Protein AF-A0A5P2HBS1-F1 (afdb_monomer_lite)

Secondary structure (DSSP, 8-state):
--------------PPP----------S----GGGTTT--HHHHHHHH-HHHHHHHHHHHHHHHHHHHTTSS-HHHHHHHHHHHHT--SHHHHHHHHHHHHHHHHHHHHTT-

Organism: NCBI:txid82633

Foldseek 3Di:
DDDDDDDDDP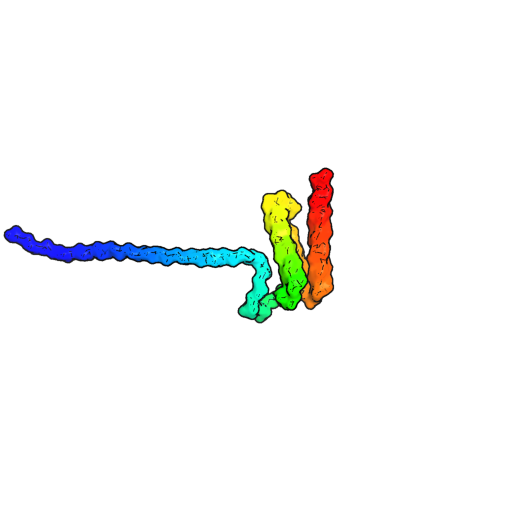PPPDDDPPPPPPPPPDDVADLDPVCCVVDALLSVVCNVDPVSVVLSVVLSVVVVVCVVVVLDDVVVVVVLVVQSSPDNDPVSSVVSSVVSVVVVVVSVVVVD

Radius of gyration: 25.51 Å; chains: 1; bounding box: 77×41×72 Å

Structure (mmCIF, N/CA/C/O backbone):
data_AF-A0A5P2HBS1-F1
#
_entry.id   AF-A0A5P2HBS1-F1
#
loop_
_atom_site.group_PDB
_atom_site.id
_atom_site.type_symbol
_atom_site.label_atom_id
_atom_site.label_alt_id
_atom_site.label_comp_id
_atom_site.label_asym_id
_atom_site.label_entity_id
_atom_site.label_seq_id
_atom_site.pdbx_PDB_ins_code
_atom_site.Cartn_x
_atom_site.Cartn_y
_atom_site.Cartn_z
_atom_site.occupancy
_atom_site.B_iso_or_equiv
_atom_site.auth_seq_id
_atom_site.auth_comp_id
_atom_site.auth_asym_id
_atom_site.auth_atom_id
_atom_site.pdbx_PDB_model_num
ATOM 1 N N . MET A 1 1 ? 50.682 32.718 59.287 1.00 45.16 1 MET A N 1
ATOM 2 C CA . MET A 1 1 ? 51.022 31.368 58.778 1.00 45.16 1 MET A CA 1
ATOM 3 C C . MET A 1 1 ? 49.676 30.671 58.606 1.00 45.16 1 MET A C 1
ATOM 5 O O . MET A 1 1 ? 48.963 30.621 59.589 1.00 45.16 1 MET A O 1
ATOM 9 N N . THR A 1 2 ? 49.137 30.366 57.420 1.00 39.19 2 THR A N 1
ATOM 10 C CA . THR A 1 2 ? 49.675 29.531 56.328 1.00 39.19 2 THR A CA 1
ATOM 11 C C . THR A 1 2 ? 48.826 29.767 55.058 1.00 39.19 2 THR A C 1
ATOM 13 O O . THR A 1 2 ? 47.614 29.929 55.157 1.00 39.19 2 THR A O 1
ATOM 16 N N . ARG A 1 3 ? 49.451 29.813 53.872 1.00 50.62 3 ARG A N 1
ATOM 17 C CA . ARG A 1 3 ? 48.801 29.804 52.541 1.00 50.62 3 ARG A CA 1
ATOM 18 C C . ARG A 1 3 ? 48.625 28.361 52.053 1.00 50.62 3 ARG A C 1
ATOM 20 O O . ARG A 1 3 ? 49.504 27.565 52.352 1.00 50.62 3 ARG A O 1
ATOM 27 N N . CYS A 1 4 ? 47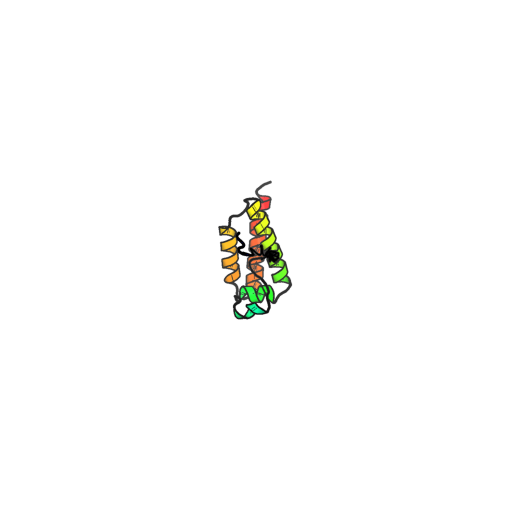.599 28.085 51.242 1.00 46.62 4 CYS A N 1
ATOM 28 C CA . CYS A 1 4 ? 47.510 27.069 50.164 1.00 46.62 4 CYS A CA 1
ATOM 29 C C . CYS A 1 4 ? 46.022 26.899 49.797 1.00 46.62 4 CYS A C 1
ATOM 31 O O . CYS A 1 4 ? 45.182 27.048 50.669 1.00 46.62 4 CYS A O 1
ATOM 33 N N . PHE A 1 5 ? 45.568 26.539 48.603 1.00 45.47 5 PHE A N 1
ATOM 34 C CA . PHE A 1 5 ? 46.066 26.523 47.228 1.00 45.47 5 PHE A CA 1
ATOM 35 C C . PHE A 1 5 ? 44.800 26.244 46.386 1.00 45.47 5 PHE A C 1
ATOM 37 O O . PHE A 1 5 ? 43.848 25.635 46.874 1.00 45.47 5 PHE A O 1
ATOM 44 N N . ALA A 1 6 ? 44.758 26.740 45.157 1.00 46.53 6 ALA A N 1
ATOM 45 C CA . ALA A 1 6 ? 43.609 26.681 44.262 1.00 46.53 6 ALA A CA 1
ATOM 46 C C . ALA A 1 6 ? 43.149 25.251 43.927 1.00 46.53 6 ALA A C 1
ATOM 48 O O . ALA A 1 6 ? 43.998 24.412 43.645 1.00 46.53 6 ALA A O 1
ATOM 49 N N . ILE A 1 7 ? 41.833 25.025 43.801 1.00 56.44 7 ILE A N 1
ATOM 50 C CA . ILE A 1 7 ? 41.283 24.051 42.842 1.00 56.44 7 ILE A CA 1
ATOM 51 C C . ILE A 1 7 ? 40.051 24.668 42.167 1.00 56.44 7 ILE A C 1
ATOM 53 O O . ILE A 1 7 ? 38.965 24.770 42.733 1.00 56.44 7 ILE A O 1
ATOM 57 N N . PHE A 1 8 ? 40.281 25.103 40.931 1.00 49.62 8 PHE A N 1
ATOM 58 C CA . PHE A 1 8 ? 39.291 25.357 39.892 1.00 49.62 8 PHE A CA 1
ATOM 59 C C . PHE A 1 8 ? 38.304 24.182 39.792 1.00 49.62 8 PHE A C 1
ATOM 61 O O . PHE A 1 8 ? 38.711 23.062 39.500 1.00 49.62 8 PHE A O 1
ATOM 68 N N . SER A 1 9 ? 37.006 24.433 39.945 1.00 48.66 9 SER A N 1
ATOM 69 C CA . SER A 1 9 ? 35.972 23.562 39.374 1.00 48.66 9 SER A CA 1
ATOM 70 C C . SER A 1 9 ? 35.179 24.374 38.368 1.00 48.66 9 SER A C 1
ATOM 72 O O . SER A 1 9 ? 34.233 25.089 38.686 1.00 48.66 9 SER A O 1
ATOM 74 N N . PHE A 1 10 ? 35.677 24.305 37.138 1.00 50.03 10 PHE A N 1
ATOM 75 C CA . PHE A 1 10 ? 35.072 24.814 35.920 1.00 50.03 10 PHE A CA 1
ATOM 76 C C . PHE A 1 10 ? 33.742 24.070 35.712 1.00 50.03 10 PHE A C 1
ATOM 78 O O . PHE A 1 10 ? 33.722 22.931 35.249 1.00 50.03 10 PHE A O 1
ATOM 85 N N . PHE A 1 11 ? 32.621 24.675 36.106 1.00 48.56 11 PHE A N 1
ATOM 86 C CA . PHE A 1 11 ? 31.292 24.171 35.757 1.00 48.56 11 PHE A CA 1
ATOM 87 C C . PHE A 1 11 ? 31.050 24.471 34.271 1.00 48.56 11 PHE A C 1
ATOM 89 O O . PHE A 1 11 ? 30.504 25.510 33.901 1.00 48.56 11 PHE A O 1
ATOM 96 N N . SER A 1 12 ? 31.520 23.580 33.398 1.00 55.97 12 SER A N 1
ATOM 97 C CA . SER A 1 12 ? 31.175 23.594 31.977 1.00 55.97 12 SER A CA 1
ATOM 98 C C . SER A 1 12 ? 29.694 23.254 31.819 1.00 55.97 12 SER A C 1
ATOM 100 O O . SER A 1 12 ? 29.300 22.091 31.820 1.00 55.97 12 SER A O 1
ATOM 102 N N . VAL A 1 13 ? 28.866 24.288 31.677 1.00 61.84 13 VAL A N 1
ATOM 103 C CA . VAL A 1 13 ? 27.486 24.169 31.198 1.00 61.84 13 VAL A CA 1
ATOM 104 C C . VAL A 1 13 ? 27.553 23.813 29.712 1.00 61.84 13 VAL A C 1
ATOM 106 O O . VAL A 1 13 ? 27.702 24.683 28.856 1.00 61.84 13 VAL A O 1
ATOM 109 N N . LEU A 1 14 ? 27.512 22.519 29.397 1.00 60.09 14 LEU A N 1
ATOM 110 C CA . LEU A 1 14 ? 27.359 22.052 28.023 1.00 60.09 14 LEU A CA 1
ATOM 111 C C . LEU A 1 14 ? 25.895 22.225 27.611 1.00 60.09 14 LEU A C 1
ATOM 113 O O . LEU A 1 14 ? 25.000 21.547 28.114 1.00 60.09 14 LEU A O 1
ATOM 117 N N . ALA A 1 15 ? 25.672 23.171 26.702 1.00 60.81 15 ALA A N 1
ATOM 118 C CA . ALA A 1 15 ? 24.420 23.362 25.993 1.00 60.81 15 ALA A CA 1
ATOM 119 C C . ALA A 1 15 ? 24.024 22.060 25.279 1.00 60.81 15 ALA A C 1
ATOM 121 O O . ALA A 1 15 ? 24.774 21.552 24.445 1.00 60.81 15 ALA A O 1
ATOM 122 N N . LEU A 1 16 ? 22.847 21.523 25.607 1.00 60.38 16 LEU A N 1
ATOM 123 C CA . LEU A 1 16 ? 22.249 20.427 24.852 1.00 60.38 16 LEU A CA 1
ATOM 124 C C . LEU A 1 16 ? 21.895 20.944 23.449 1.00 60.38 16 LEU A C 1
ATOM 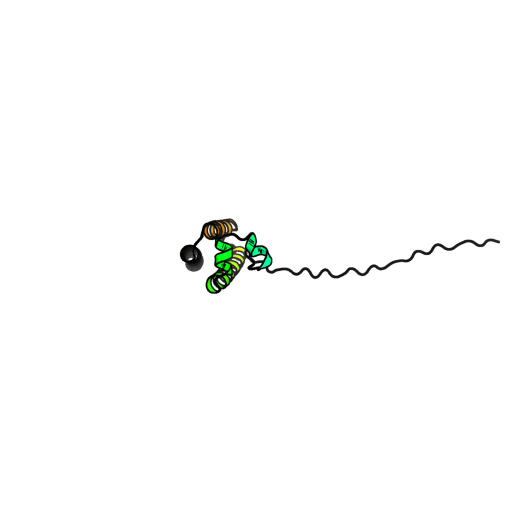126 O O . LEU A 1 16 ? 21.096 21.880 23.346 1.00 60.38 16 LEU A O 1
ATOM 130 N N . PRO A 1 17 ? 22.438 20.368 22.364 1.00 53.75 17 PRO A N 1
ATOM 131 C CA . PRO A 1 17 ? 21.917 20.649 21.043 1.00 53.75 17 PRO A CA 1
ATOM 132 C C . PRO A 1 17 ? 20.524 20.023 20.967 1.00 53.75 17 PRO A C 1
ATOM 134 O O . PRO A 1 17 ? 20.363 18.814 21.145 1.00 53.75 17 PRO A O 1
ATOM 137 N N . SER A 1 18 ? 19.510 20.850 20.726 1.00 60.47 18 SER A N 1
ATOM 138 C CA . SER A 1 18 ? 18.172 20.395 20.365 1.00 60.47 18 SER A CA 1
ATOM 139 C C . SER A 1 18 ? 18.280 19.567 19.086 1.00 60.47 18 SER A C 1
ATOM 141 O O . SER A 1 18 ? 18.305 20.110 17.982 1.00 60.47 18 SER A O 1
ATOM 143 N N . LEU A 1 19 ? 18.384 18.246 19.232 1.00 59.53 19 LEU A N 1
ATOM 144 C CA . LEU A 1 19 ? 18.179 17.299 18.146 1.00 59.53 19 LEU A CA 1
ATOM 145 C C . LEU A 1 19 ? 16.741 17.496 17.670 1.00 59.53 19 LEU A C 1
ATOM 147 O O . LEU A 1 19 ? 15.792 17.021 18.292 1.00 59.53 19 LEU A O 1
ATOM 151 N N . ALA A 1 20 ? 16.586 18.254 16.586 1.00 58.53 20 ALA A N 1
ATOM 152 C CA . ALA A 1 20 ? 15.355 18.292 15.828 1.00 58.53 20 ALA A CA 1
ATOM 153 C C . ALA A 1 20 ? 15.103 16.864 15.338 1.00 58.53 20 ALA A C 1
ATOM 155 O O . ALA A 1 20 ? 15.712 16.405 14.373 1.00 58.53 20 ALA A O 1
ATOM 156 N N . LEU A 1 21 ? 14.242 16.138 16.052 1.00 52.28 21 LEU A N 1
ATOM 157 C CA . LEU A 1 21 ? 13.686 14.888 15.575 1.00 52.28 21 LEU A CA 1
ATOM 158 C C . LEU A 1 21 ? 12.880 15.267 14.331 1.00 52.28 21 LEU A C 1
ATOM 160 O O . LEU A 1 21 ? 11.750 15.746 14.433 1.00 52.28 21 LEU A O 1
ATOM 164 N N . ALA A 1 22 ? 13.482 15.128 13.151 1.00 52.94 22 ALA A N 1
ATOM 165 C CA . ALA A 1 22 ? 12.736 15.088 11.912 1.00 52.94 22 ALA A CA 1
ATOM 166 C C . ALA A 1 22 ? 11.854 13.844 12.014 1.00 52.94 22 ALA A C 1
ATOM 168 O O . ALA A 1 22 ? 12.252 12.742 11.645 1.00 52.94 22 ALA A O 1
ATOM 169 N N . GLN A 1 23 ? 10.674 14.002 12.613 1.00 47.00 23 GLN A N 1
ATOM 170 C CA . GLN A 1 23 ? 9.618 13.020 12.525 1.00 47.00 23 GLN A CA 1
ATOM 171 C C . GLN A 1 23 ? 9.239 12.996 11.052 1.00 47.00 23 GLN A C 1
ATOM 173 O O . GLN A 1 23 ? 8.401 13.776 10.595 1.00 47.00 23 GLN A O 1
ATOM 178 N N . SER A 1 24 ? 9.903 12.130 10.283 1.00 46.00 24 SER A N 1
ATOM 179 C CA . SER A 1 24 ? 9.346 11.688 9.022 1.00 46.00 24 SER A CA 1
ATOM 180 C C . SER A 1 24 ? 7.953 11.208 9.385 1.00 46.00 24 SER A C 1
ATOM 182 O O . SER A 1 24 ? 7.808 10.269 10.173 1.00 46.00 24 SER A O 1
ATOM 184 N N . GLN A 1 25 ? 6.926 11.882 8.881 1.00 48.44 25 GLN A N 1
ATOM 185 C CA . GLN A 1 25 ? 5.567 11.365 8.909 1.00 48.44 25 GLN A CA 1
ATOM 186 C C . GLN A 1 25 ? 5.557 10.185 7.932 1.00 48.44 25 GLN A C 1
ATOM 188 O O . GLN A 1 25 ? 5.114 10.295 6.792 1.00 48.44 25 GLN A O 1
ATOM 193 N N . GLY A 1 26 ? 6.230 9.112 8.341 1.00 50.28 26 GLY A N 1
ATOM 194 C CA . GLY A 1 26 ? 6.580 7.980 7.517 1.00 50.28 26 GLY A CA 1
ATOM 195 C C . GLY A 1 26 ? 5.324 7.171 7.323 1.00 50.28 26 GLY A C 1
ATOM 196 O O . GLY A 1 26 ? 4.911 6.422 8.206 1.00 50.28 26 GLY A O 1
ATOM 197 N N . ILE A 1 27 ? 4.700 7.343 6.166 1.00 72.94 27 ILE A N 1
ATOM 198 C CA . ILE A 1 27 ? 3.909 6.255 5.612 1.00 72.94 27 ILE A CA 1
ATOM 199 C C . ILE A 1 27 ? 4.872 5.077 5.379 1.00 72.94 27 ILE A C 1
ATOM 201 O O . ILE A 1 27 ? 6.074 5.278 5.211 1.00 72.94 27 ILE A O 1
ATOM 205 N N . ASP A 1 28 ? 4.381 3.845 5.365 1.00 80.12 28 ASP A N 1
ATOM 206 C CA . ASP A 1 28 ? 5.254 2.662 5.291 1.00 80.12 28 ASP A CA 1
ATOM 207 C C . ASP A 1 28 ? 5.989 2.484 3.950 1.00 80.12 28 ASP A C 1
ATOM 209 O O . ASP A 1 28 ? 6.859 1.628 3.859 1.00 80.12 28 ASP A O 1
ATOM 213 N N . ILE A 1 29 ? 5.684 3.301 2.935 1.00 85.81 29 ILE A N 1
ATOM 214 C CA . ILE A 1 29 ? 6.468 3.423 1.698 1.00 85.81 29 ILE A CA 1
ATOM 215 C C . ILE A 1 29 ? 6.969 4.860 1.561 1.00 85.81 29 ILE A C 1
ATOM 217 O O . ILE A 1 29 ? 6.180 5.784 1.373 1.00 85.81 29 ILE A O 1
ATOM 221 N N . THR A 1 30 ? 8.285 5.054 1.582 1.00 85.06 30 THR A N 1
ATOM 222 C CA . THR A 1 30 ? 8.889 6.353 1.269 1.00 85.06 30 THR A CA 1
ATOM 223 C C . THR A 1 30 ? 9.547 6.269 -0.098 1.00 85.06 30 THR A C 1
ATOM 225 O O . THR A 1 30 ? 10.486 5.506 -0.283 1.00 85.06 30 THR A O 1
ATOM 228 N N . CYS A 1 31 ? 9.069 7.072 -1.050 1.00 88.19 31 CYS A N 1
ATOM 229 C CA . CYS A 1 31 ? 9.627 7.149 -2.402 1.00 88.19 31 CYS A CA 1
ATOM 230 C C . CYS A 1 31 ? 10.940 7.945 -2.431 1.00 88.19 31 CYS A C 1
ATOM 232 O O . CYS A 1 31 ? 11.042 8.971 -3.104 1.00 88.19 31 CYS A O 1
ATOM 234 N N . ASP A 1 32 ? 11.922 7.487 -1.654 1.00 87.56 32 ASP A N 1
ATOM 235 C CA . ASP A 1 32 ? 13.267 8.044 -1.605 1.00 87.56 32 ASP A CA 1
ATOM 236 C C . ASP A 1 32 ? 14.089 7.500 -2.789 1.00 87.56 32 ASP A C 1
ATOM 238 O O . ASP A 1 32 ? 14.255 6.282 -2.929 1.00 87.56 32 ASP A O 1
ATOM 242 N N . PRO A 1 33 ? 14.624 8.365 -3.670 1.00 85.06 33 PRO A N 1
ATOM 243 C CA . PRO A 1 33 ? 15.489 7.913 -4.753 1.00 85.06 33 PRO A CA 1
ATOM 244 C C . PRO A 1 33 ? 16.720 7.134 -4.262 1.00 85.06 33 PRO A C 1
ATOM 246 O O . PRO A 1 33 ? 17.198 6.271 -5.000 1.00 85.06 33 PRO A O 1
ATOM 249 N N . ALA A 1 34 ? 17.213 7.384 -3.043 1.00 87.94 34 ALA A N 1
ATOM 250 C CA . ALA A 1 34 ? 18.376 6.698 -2.484 1.00 87.94 34 ALA A CA 1
ATOM 251 C C . ALA A 1 34 ? 18.107 5.219 -2.145 1.00 87.94 34 ALA A C 1
ATOM 253 O O . ALA A 1 34 ? 19.031 4.406 -2.185 1.00 87.94 34 ALA A O 1
ATOM 254 N N . THR A 1 35 ? 16.856 4.839 -1.865 1.00 84.38 35 THR A N 1
ATOM 255 C CA . THR A 1 35 ? 16.478 3.470 -1.463 1.00 84.38 35 THR A CA 1
ATOM 256 C C . THR A 1 35 ? 15.853 2.648 -2.597 1.00 84.38 35 THR A C 1
ATOM 258 O O . THR A 1 35 ? 15.541 1.469 -2.413 1.00 84.38 35 THR A O 1
ATOM 261 N N . ARG A 1 36 ? 15.737 3.204 -3.816 1.00 83.75 36 ARG A N 1
ATOM 262 C CA . ARG A 1 36 ? 15.131 2.518 -4.981 1.00 83.75 36 ARG A CA 1
ATOM 263 C C . ARG A 1 36 ? 15.812 1.181 -5.326 1.00 83.75 36 ARG A C 1
ATOM 265 O O . ARG A 1 36 ? 15.169 0.269 -5.855 1.00 83.75 36 ARG A O 1
ATOM 272 N N . GLY A 1 37 ? 17.103 1.036 -5.016 1.00 84.06 37 GLY A N 1
ATOM 273 C CA . GLY A 1 37 ? 17.857 -0.207 -5.216 1.00 84.06 37 GLY A CA 1
ATOM 274 C C . GLY A 1 37 ? 17.342 -1.380 -4.372 1.00 84.06 37 GLY A C 1
ATOM 275 O O . GLY A 1 37 ? 17.293 -2.503 -4.866 1.00 84.06 37 GLY A O 1
ATOM 276 N N . SER A 1 38 ? 16.875 -1.117 -3.151 1.00 87.00 38 SER A N 1
ATOM 277 C CA . SER A 1 38 ? 16.361 -2.126 -2.210 1.00 87.00 38 SER A CA 1
ATOM 278 C C . SER A 1 38 ? 14.835 -2.257 -2.192 1.00 87.00 38 SER A C 1
ATOM 280 O O . SER A 1 38 ? 14.319 -3.144 -1.521 1.00 87.00 38 SER A O 1
ATOM 282 N N . ALA A 1 39 ? 14.114 -1.395 -2.914 1.00 88.94 39 ALA A N 1
ATOM 283 C CA . ALA A 1 39 ? 12.653 -1.396 -2.958 1.00 88.94 39 ALA A CA 1
ATOM 284 C C . ALA A 1 39 ? 12.071 -2.726 -3.479 1.00 88.94 39 ALA A C 1
ATOM 286 O O . ALA A 1 39 ? 12.698 -3.447 -4.266 1.00 88.94 39 ALA A O 1
ATOM 287 N N . THR A 1 40 ? 10.836 -3.049 -3.096 1.00 92.62 40 THR A N 1
ATOM 288 C CA . THR A 1 40 ? 10.088 -4.159 -3.717 1.00 92.62 40 THR A CA 1
ATOM 289 C C . THR A 1 40 ? 9.615 -3.783 -5.130 1.00 92.62 40 THR A C 1
ATOM 291 O O . THR A 1 40 ? 9.698 -2.625 -5.544 1.00 92.62 40 THR A O 1
ATOM 294 N N . ALA A 1 41 ? 9.133 -4.749 -5.920 1.00 95.19 41 ALA A N 1
ATOM 295 C CA . ALA A 1 41 ? 8.546 -4.446 -7.233 1.00 95.19 41 ALA A CA 1
ATOM 296 C C . ALA A 1 41 ? 7.320 -3.523 -7.100 1.00 95.19 41 ALA A C 1
ATOM 298 O O . ALA A 1 41 ? 7.225 -2.515 -7.799 1.00 95.19 41 ALA A O 1
ATOM 299 N N . ALA A 1 42 ? 6.436 -3.830 -6.148 1.00 96.25 42 ALA A N 1
ATOM 300 C CA . ALA A 1 42 ? 5.271 -3.019 -5.823 1.00 96.25 42 ALA A CA 1
ATOM 301 C C . ALA A 1 42 ? 5.650 -1.598 -5.391 1.00 96.25 42 ALA A C 1
ATOM 303 O O . ALA A 1 42 ? 5.069 -0.634 -5.879 1.00 96.25 42 ALA A O 1
ATOM 304 N N . GLU A 1 43 ? 6.647 -1.454 -4.515 1.00 95.12 43 GLU A N 1
ATOM 305 C CA . GLU A 1 43 ? 7.128 -0.150 -4.056 1.00 95.12 43 GLU A CA 1
ATOM 306 C C . GLU A 1 43 ? 7.665 0.699 -5.211 1.00 95.12 43 GLU A C 1
ATOM 308 O O . GLU A 1 43 ? 7.290 1.865 -5.333 1.00 95.12 43 GLU A O 1
ATOM 313 N N . ARG A 1 44 ? 8.471 0.109 -6.107 1.00 95.19 44 ARG A N 1
ATOM 314 C CA . ARG A 1 44 ? 8.949 0.811 -7.308 1.00 95.19 44 ARG A CA 1
ATOM 315 C C . ARG A 1 44 ? 7.785 1.306 -8.155 1.00 95.19 44 ARG A C 1
ATOM 317 O O . ARG A 1 44 ? 7.729 2.492 -8.444 1.00 95.19 44 ARG A O 1
ATOM 324 N N . LEU A 1 45 ? 6.814 0.446 -8.462 1.00 96.69 45 LEU A N 1
ATOM 325 C CA . LEU A 1 45 ? 5.630 0.839 -9.232 1.00 96.69 45 LEU A CA 1
ATOM 326 C C . LEU A 1 45 ? 4.806 1.929 -8.531 1.00 96.69 45 LEU A C 1
ATOM 328 O O . LEU A 1 45 ? 4.361 2.882 -9.164 1.00 96.69 45 LEU A O 1
ATOM 332 N N . ILE A 1 46 ? 4.620 1.839 -7.215 1.00 95.94 46 ILE A N 1
ATOM 333 C CA . ILE A 1 46 ? 3.913 2.876 -6.456 1.00 95.94 46 ILE A CA 1
ATOM 334 C C . ILE A 1 46 ? 4.649 4.213 -6.565 1.00 95.94 46 ILE A C 1
ATOM 336 O O . ILE A 1 46 ? 4.003 5.245 -6.728 1.00 95.94 46 ILE A O 1
ATOM 340 N N . CYS A 1 47 ? 5.978 4.204 -6.503 1.00 94.81 47 CYS A N 1
ATOM 341 C CA . CYS A 1 47 ? 6.790 5.413 -6.539 1.00 94.81 47 CYS A CA 1
ATOM 342 C C . CYS A 1 47 ? 7.025 5.979 -7.945 1.00 94.81 47 CYS A C 1
ATOM 344 O O . CYS A 1 47 ? 7.134 7.195 -8.095 1.00 94.81 47 CYS A O 1
ATOM 346 N N . ASP A 1 48 ? 7.063 5.130 -8.970 1.00 95.44 48 ASP A N 1
ATOM 347 C CA . ASP A 1 48 ? 7.274 5.524 -10.365 1.00 95.44 48 ASP A CA 1
ATOM 348 C C . ASP A 1 48 ? 6.006 6.145 -10.980 1.00 95.44 48 ASP A C 1
ATOM 350 O O . ASP A 1 48 ? 6.087 6.941 -11.916 1.00 95.44 48 ASP A O 1
ATOM 354 N N . HIS A 1 49 ? 4.825 5.841 -10.425 1.00 95.75 49 HIS A N 1
ATOM 355 C CA . HIS A 1 49 ? 3.538 6.274 -10.964 1.00 95.75 49 HIS A CA 1
ATOM 356 C C . HIS A 1 49 ? 2.807 7.234 -10.018 1.00 95.75 49 HIS A C 1
ATOM 358 O O . HIS A 1 49 ? 2.291 6.847 -8.971 1.00 95.75 49 HIS A O 1
ATOM 364 N N . ALA A 1 50 ? 2.674 8.502 -10.427 1.00 94.19 50 ALA A N 1
ATOM 365 C CA . ALA A 1 50 ? 2.087 9.566 -9.603 1.00 94.19 50 ALA A CA 1
ATOM 366 C C . ALA A 1 50 ? 0.663 9.262 -9.092 1.00 94.19 50 ALA A C 1
ATOM 368 O O . ALA A 1 50 ? 0.300 9.634 -7.976 1.00 94.19 50 ALA A O 1
ATOM 369 N N . LEU A 1 51 ? -0.161 8.581 -9.895 1.00 94.25 51 LEU A N 1
ATOM 370 C CA . LEU A 1 51 ? -1.509 8.193 -9.476 1.00 94.25 51 LEU A CA 1
ATOM 371 C C . LEU A 1 51 ? -1.481 7.132 -8.371 1.00 94.25 51 LEU A C 1
ATOM 373 O O . LEU A 1 51 ? -2.226 7.261 -7.396 1.00 94.25 51 LEU A O 1
ATOM 377 N N . L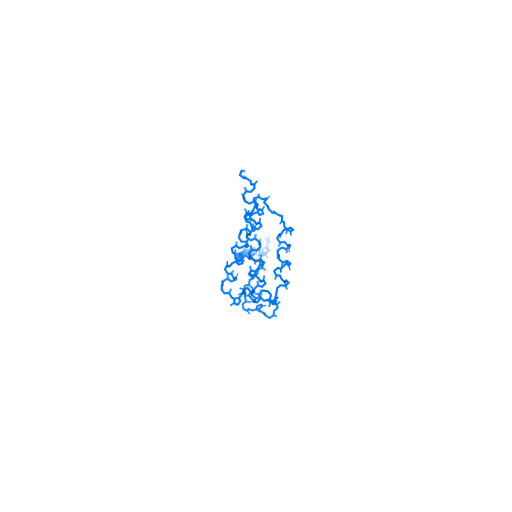EU A 1 52 ? -0.591 6.140 -8.481 1.00 95.00 52 LEU A N 1
ATOM 378 C CA . LEU A 1 52 ? -0.413 5.121 -7.451 1.00 95.00 52 LEU A CA 1
ATOM 379 C C . LEU A 1 52 ? 0.188 5.715 -6.178 1.00 95.00 52 LEU A C 1
ATOM 381 O O . LEU A 1 52 ? -0.345 5.454 -5.104 1.00 95.00 52 LEU A O 1
ATOM 385 N N . SER A 1 53 ? 1.211 6.570 -6.265 1.00 93.94 53 SER A N 1
ATOM 386 C CA . SER A 1 53 ? 1.811 7.200 -5.078 1.00 93.94 53 SER A CA 1
ATOM 387 C C . SER A 1 53 ? 0.793 8.040 -4.300 1.00 93.94 53 SER A C 1
ATOM 389 O O . SER A 1 53 ? 0.661 7.920 -3.078 1.00 93.94 53 SER A O 1
ATOM 391 N N . MET A 1 54 ? -0.005 8.854 -4.996 1.00 93.25 54 MET A N 1
ATOM 392 C CA . MET A 1 54 ? -1.078 9.630 -4.373 1.00 93.25 54 MET A CA 1
ATOM 393 C C . MET A 1 54 ? -2.209 8.746 -3.838 1.00 93.25 54 MET A C 1
ATOM 395 O O . MET A 1 54 ? -2.760 9.035 -2.773 1.00 93.25 54 M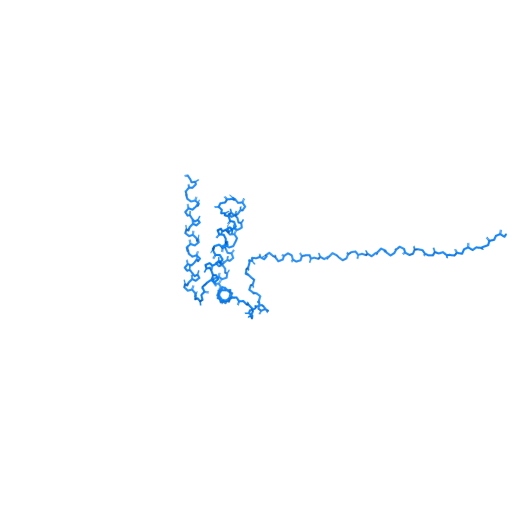ET A O 1
ATOM 399 N N . GLY A 1 55 ? -2.586 7.698 -4.575 1.00 94.56 55 GLY A N 1
ATOM 400 C CA . GLY A 1 55 ? -3.595 6.726 -4.154 1.00 94.56 55 GLY A CA 1
ATOM 401 C C . GLY A 1 55 ? -3.181 6.006 -2.874 1.00 94.56 55 GLY A C 1
ATOM 402 O O . GLY A 1 55 ? -3.952 5.957 -1.915 1.00 94.56 55 GLY A O 1
ATOM 403 N N . TYR A 1 56 ? -1.928 5.561 -2.821 1.00 95.94 56 TYR A N 1
ATOM 404 C CA . TYR A 1 56 ? -1.335 4.894 -1.674 1.00 95.94 56 TYR A CA 1
ATOM 405 C C . TYR A 1 56 ? -1.346 5.779 -0.426 1.00 95.94 56 TYR A C 1
ATOM 407 O O . TYR A 1 56 ? -1.825 5.369 0.630 1.00 95.94 56 TYR A O 1
ATOM 415 N N . ARG A 1 57 ? -0.920 7.042 -0.557 1.00 94.25 57 ARG A N 1
ATOM 416 C CA . ARG A 1 57 ? -0.955 8.020 0.544 1.00 94.25 57 ARG A CA 1
ATOM 417 C C . ARG A 1 57 ? -2.354 8.198 1.133 1.00 94.25 57 ARG A C 1
ATOM 419 O O . ARG A 1 57 ? -2.496 8.306 2.350 1.00 94.25 57 ARG A O 1
ATOM 426 N N . ARG A 1 58 ? -3.390 8.223 0.286 1.00 94.19 58 ARG A N 1
ATOM 427 C CA . ARG A 1 58 ? -4.788 8.306 0.741 1.00 94.19 58 ARG A CA 1
ATOM 428 C C . ARG A 1 58 ? -5.220 7.041 1.470 1.00 94.19 58 ARG A C 1
ATOM 430 O O . ARG A 1 58 ? -5.824 7.154 2.530 1.00 94.19 58 ARG A O 1
ATOM 437 N N . ILE A 1 59 ? -4.887 5.864 0.939 1.00 95.50 59 ILE A N 1
ATOM 438 C CA . ILE A 1 59 ? -5.180 4.580 1.590 1.00 95.50 59 ILE A CA 1
ATOM 439 C C . ILE A 1 59 ? -4.522 4.512 2.969 1.00 95.50 59 ILE A C 1
ATOM 441 O O . ILE A 1 59 ? -5.199 4.183 3.940 1.00 95.50 59 ILE A O 1
ATOM 445 N N . PHE A 1 60 ? -3.249 4.893 3.075 1.00 95.75 60 PHE A N 1
ATOM 446 C CA . PHE A 1 60 ? -2.534 4.907 4.347 1.00 95.75 60 PHE A CA 1
ATOM 447 C C . PHE A 1 60 ? -3.175 5.872 5.353 1.00 95.75 60 PHE A C 1
ATOM 449 O O . PHE A 1 60 ? -3.447 5.495 6.491 1.00 95.75 60 PHE A O 1
ATOM 456 N N . ALA A 1 61 ? -3.483 7.108 4.944 1.00 93.75 61 ALA A N 1
ATOM 457 C CA . ALA A 1 61 ? -4.163 8.070 5.812 1.00 93.75 61 ALA A CA 1
ATOM 458 C C . ALA A 1 61 ? -5.530 7.547 6.296 1.00 93.75 61 ALA A C 1
ATOM 460 O O . ALA A 1 61 ? -5.893 7.712 7.465 1.00 93.75 61 ALA A O 1
ATOM 461 N N . ASP A 1 62 ? -6.264 6.874 5.409 1.00 94.12 62 ASP A N 1
ATOM 462 C CA . ASP A 1 62 ? -7.529 6.221 5.723 1.00 94.12 62 ASP A CA 1
ATOM 463 C C . ASP A 1 62 ? -7.351 5.071 6.722 1.00 94.12 62 ASP A C 1
ATOM 465 O O . ASP A 1 62 ? -8.115 4.999 7.684 1.00 94.12 62 ASP A O 1
ATOM 469 N N . GLN A 1 63 ? -6.338 4.219 6.544 1.00 96.00 63 GLN A N 1
ATOM 470 C CA . GLN A 1 63 ? -5.985 3.148 7.483 1.00 96.00 63 GLN A CA 1
ATOM 471 C C . GLN A 1 63 ? -5.682 3.705 8.871 1.00 96.00 63 GLN A C 1
ATOM 473 O O . GLN A 1 63 ? -6.296 3.280 9.845 1.00 96.00 63 GLN A O 1
ATOM 478 N N . GLN A 1 64 ? -4.818 4.720 8.960 1.00 95.69 64 GLN A N 1
ATOM 479 C CA . GLN A 1 64 ? -4.470 5.350 10.235 1.00 95.69 64 GLN A CA 1
ATOM 480 C C . GLN A 1 64 ? -5.699 5.928 10.944 1.00 95.69 64 GLN A C 1
ATOM 482 O O . GLN A 1 64 ? -5.831 5.822 12.163 1.00 95.69 64 GLN A O 1
ATOM 487 N N . ARG A 1 65 ? -6.628 6.530 10.193 1.00 94.25 65 ARG A N 1
ATOM 488 C CA . ARG A 1 65 ? -7.899 7.002 10.754 1.00 94.25 65 ARG A CA 1
ATOM 489 C C . ARG A 1 65 ? -8.759 5.840 11.254 1.00 94.25 65 ARG A C 1
ATOM 491 O O . ARG A 1 65 ? -9.264 5.907 12.367 1.00 94.25 65 ARG A O 1
ATOM 498 N N . MET A 1 66 ? -8.920 4.788 10.456 1.00 94.31 66 MET A N 1
ATOM 499 C CA . MET A 1 66 ? -9.769 3.644 10.797 1.00 94.31 66 MET A CA 1
ATOM 500 C C . MET A 1 66 ? -9.231 2.831 11.978 1.00 94.31 66 MET A C 1
ATOM 502 O O . MET A 1 66 ? -10.038 2.361 12.773 1.00 94.31 66 MET A O 1
ATOM 506 N N . LEU A 1 67 ? -7.909 2.727 12.139 1.00 95.06 67 LEU A N 1
ATOM 507 C CA . LEU A 1 67 ? -7.278 2.137 13.324 1.00 95.06 67 LEU A CA 1
ATOM 508 C C . LEU A 1 67 ? -7.628 2.928 14.592 1.00 95.06 67 LEU A C 1
ATOM 510 O O . LEU A 1 67 ? -8.086 2.351 15.574 1.00 95.06 67 LEU A O 1
ATOM 514 N N . ARG A 1 68 ? -7.508 4.265 14.558 1.00 95.38 68 ARG A N 1
ATOM 515 C CA . ARG A 1 68 ? -7.901 5.126 15.693 1.00 95.38 68 ARG A CA 1
ATOM 516 C C . ARG A 1 68 ? -9.386 5.017 16.032 1.00 95.38 68 ARG A C 1
ATOM 518 O O . ARG A 1 68 ? -9.760 5.094 17.194 1.00 95.38 68 ARG A O 1
ATOM 525 N N . GLU A 1 69 ? -10.226 4.841 15.018 1.00 94.56 69 GLU A N 1
ATOM 526 C CA . GLU A 1 69 ? -11.670 4.634 15.166 1.00 94.56 69 GLU A CA 1
ATOM 527 C C . GLU A 1 69 ? -12.045 3.172 15.480 1.00 94.56 69 GLU A C 1
ATOM 529 O O . GLU A 1 69 ? -13.238 2.854 15.509 1.00 94.56 69 GLU A O 1
ATOM 534 N N . GLN A 1 70 ? -11.055 2.284 15.660 1.00 94.38 70 GLN A N 1
ATOM 535 C CA . GLN A 1 70 ? -11.226 0.847 15.910 1.00 94.38 70 GLN A CA 1
ATOM 536 C C . GLN A 1 70 ? -12.152 0.165 14.881 1.00 94.38 70 GLN A C 1
ATOM 538 O O . GLN A 1 70 ? -12.949 -0.712 15.203 1.00 94.38 70 GLN A O 1
ATOM 543 N N . LYS A 1 71 ? -12.102 0.615 13.620 1.00 93.62 71 LYS A N 1
ATOM 544 C CA . LYS A 1 71 ? -12.901 0.073 12.503 1.00 93.62 71 LYS A CA 1
ATOM 545 C C . LYS A 1 71 ? -12.215 -1.071 11.769 1.00 93.62 71 LYS A C 1
ATOM 547 O O . LYS A 1 71 ? -12.892 -1.829 11.085 1.00 93.62 71 LYS A O 1
ATOM 552 N N . ILE A 1 72 ? -10.895 -1.120 11.866 1.00 94.69 72 ILE A N 1
ATOM 553 C CA . ILE A 1 72 ? -10.024 -2.160 11.328 1.00 94.69 72 ILE A CA 1
ATOM 554 C C . ILE A 1 72 ? -8.973 -2.471 12.391 1.00 94.69 72 ILE A C 1
ATOM 556 O O . ILE A 1 72 ? -8.770 -1.684 13.320 1.00 94.69 72 ILE A O 1
ATOM 560 N N . THR A 1 73 ? -8.295 -3.590 12.221 1.00 94.56 73 THR A N 1
ATOM 561 C CA . THR A 1 73 ? -7.183 -4.048 13.051 1.00 94.56 73 THR A CA 1
ATOM 562 C C . THR A 1 73 ? -5.849 -3.866 12.325 1.00 94.56 73 THR A C 1
ATOM 564 O O . THR A 1 73 ? -5.807 -3.636 11.112 1.00 94.56 73 THR A O 1
ATOM 567 N N . ASP A 1 74 ? -4.739 -3.987 13.053 1.00 94.94 74 ASP A N 1
ATOM 568 C CA . ASP A 1 74 ? -3.409 -4.037 12.439 1.00 94.94 74 ASP A CA 1
ATOM 569 C C . ASP A 1 74 ? -3.256 -5.236 11.485 1.00 94.94 74 ASP A C 1
ATOM 571 O O . ASP A 1 74 ? -2.580 -5.117 10.460 1.00 94.94 74 ASP A O 1
ATOM 575 N N . ASP A 1 75 ? -3.950 -6.348 11.752 1.00 96.12 75 ASP A N 1
ATOM 576 C CA . ASP A 1 75 ? -3.961 -7.530 10.881 1.00 96.12 75 ASP A CA 1
ATOM 577 C C . ASP A 1 75 ? -4.614 -7.237 9.524 1.00 96.12 75 ASP A C 1
ATOM 579 O O . ASP A 1 75 ? -4.116 -7.687 8.489 1.00 96.12 75 ASP A O 1
ATOM 583 N N . ASP A 1 76 ? -5.667 -6.413 9.488 1.00 95.56 76 ASP A N 1
ATOM 584 C CA . ASP A 1 76 ? -6.289 -5.972 8.232 1.00 95.56 76 ASP A CA 1
ATOM 585 C C . ASP A 1 76 ? -5.306 -5.151 7.381 1.00 95.56 76 ASP A C 1
ATOM 587 O O . ASP A 1 76 ? -5.227 -5.308 6.156 1.00 95.56 76 ASP A O 1
ATOM 591 N N . VAL A 1 77 ? -4.519 -4.285 8.028 1.00 96.06 77 VAL A N 1
ATOM 592 C CA . VAL A 1 77 ? -3.480 -3.484 7.362 1.00 96.06 77 VAL A CA 1
ATOM 593 C C . VAL A 1 77 ? -2.335 -4.375 6.879 1.00 96.06 77 VAL A C 1
ATOM 595 O O . VAL A 1 77 ? -1.857 -4.205 5.754 1.00 96.06 77 VAL A O 1
ATOM 598 N N . ALA A 1 78 ? -1.909 -5.349 7.684 1.00 96.31 78 ALA A N 1
ATOM 599 C CA . ALA A 1 78 ? -0.876 -6.308 7.307 1.00 96.31 78 ALA A CA 1
ATOM 600 C C . ALA A 1 78 ? -1.312 -7.185 6.121 1.00 96.31 78 ALA A C 1
ATOM 602 O O . ALA A 1 78 ? -0.533 -7.392 5.186 1.00 96.31 78 ALA A O 1
ATOM 603 N N . ALA A 1 79 ? -2.568 -7.640 6.103 1.00 96.69 79 ALA A N 1
ATOM 604 C CA . ALA A 1 79 ? -3.136 -8.399 4.995 1.00 96.69 79 ALA A CA 1
ATOM 605 C C . ALA A 1 79 ? -3.150 -7.581 3.694 1.00 96.69 79 ALA A C 1
ATOM 607 O O . ALA A 1 79 ? -2.731 -8.080 2.647 1.00 96.69 79 ALA A O 1
ATOM 608 N N . PHE A 1 80 ? -3.551 -6.307 3.764 1.00 97.12 80 PHE A N 1
ATOM 609 C CA . PHE A 1 80 ? -3.478 -5.391 2.625 1.00 97.12 80 PHE A CA 1
ATOM 610 C C . PHE A 1 80 ? -2.041 -5.211 2.115 1.00 97.12 80 PHE A C 1
ATOM 612 O O . PHE A 1 80 ? -1.797 -5.318 0.912 1.00 97.12 80 PHE A O 1
ATOM 619 N N . ARG A 1 81 ? -1.072 -4.983 3.013 1.00 96.44 81 ARG A N 1
ATOM 620 C CA . ARG A 1 81 ? 0.348 -4.837 2.644 1.00 96.44 81 ARG A CA 1
ATOM 621 C C . ARG A 1 81 ? 0.884 -6.084 1.957 1.00 96.44 81 ARG A C 1
ATOM 623 O O . ARG A 1 81 ? 1.518 -5.975 0.916 1.00 96.44 81 ARG A O 1
ATOM 630 N N . LYS A 1 82 ? 0.553 -7.268 2.476 1.00 96.88 82 LYS A N 1
ATOM 631 C CA . LYS A 1 82 ? 0.933 -8.543 1.860 1.00 96.88 82 LYS A CA 1
ATOM 632 C C . LYS A 1 82 ? 0.387 -8.679 0.435 1.00 96.88 82 LYS A C 1
ATOM 634 O O . LYS A 1 82 ? 1.111 -9.127 -0.447 1.00 96.88 82 LYS A O 1
ATOM 639 N N . GLN A 1 83 ? -0.870 -8.293 0.200 1.00 97.81 83 GLN A N 1
ATOM 640 C CA . GLN A 1 83 ? -1.462 -8.308 -1.143 1.00 97.81 83 GLN A CA 1
ATOM 641 C C . GLN A 1 83 ? -0.779 -7.304 -2.078 1.00 97.81 83 GLN A C 1
ATOM 643 O O . GLN A 1 83 ? -0.447 -7.654 -3.207 1.00 97.81 83 GLN A O 1
ATOM 648 N N . ARG A 1 84 ? -0.525 -6.081 -1.599 1.00 97.50 84 ARG A N 1
ATOM 649 C CA . ARG A 1 84 ? 0.210 -5.046 -2.338 1.00 97.50 84 ARG A CA 1
ATOM 650 C C . ARG A 1 84 ? 1.600 -5.535 -2.740 1.00 97.50 84 ARG A C 1
ATOM 652 O O . ARG A 1 84 ? 1.958 -5.429 -3.905 1.00 97.50 84 ARG A O 1
ATOM 659 N N . ASP A 1 85 ? 2.367 -6.066 -1.794 1.00 96.38 85 ASP A N 1
ATOM 660 C CA . ASP A 1 85 ? 3.767 -6.450 -2.011 1.00 96.38 85 ASP A CA 1
ATOM 661 C C . ASP A 1 85 ? 3.920 -7.673 -2.924 1.00 96.38 85 ASP A C 1
ATOM 663 O O . ASP A 1 85 ? 4.980 -7.867 -3.514 1.00 96.38 85 ASP A O 1
ATOM 667 N N . ALA A 1 86 ? 2.857 -8.465 -3.092 1.00 97.31 86 ALA A N 1
ATOM 668 C CA . ALA A 1 86 ? 2.806 -9.552 -4.065 1.00 97.31 86 ALA A CA 1
ATOM 669 C C . ALA A 1 86 ? 2.621 -9.066 -5.518 1.00 97.31 86 ALA A C 1
ATOM 671 O O . ALA A 1 86 ? 2.840 -9.840 -6.450 1.00 97.31 86 ALA A O 1
ATOM 672 N N . CYS A 1 87 ? 2.216 -7.810 -5.735 1.00 97.69 87 CYS A N 1
ATOM 673 C CA . CYS A 1 87 ? 1.999 -7.274 -7.074 1.00 97.69 87 CYS A CA 1
ATOM 674 C C . CYS A 1 87 ? 3.306 -6.900 -7.785 1.00 97.69 87 CYS A C 1
ATOM 676 O O . CYS A 1 87 ? 4.214 -6.293 -7.217 1.00 97.69 87 CYS A O 1
ATOM 678 N N . THR A 1 88 ? 3.349 -7.188 -9.086 1.00 97.38 88 THR A N 1
ATOM 679 C CA . THR A 1 88 ? 4.461 -6.842 -9.989 1.00 97.38 88 THR A CA 1
ATOM 680 C C . THR A 1 88 ? 4.012 -6.046 -11.217 1.00 97.38 88 THR A C 1
ATOM 682 O O . THR A 1 88 ? 4.831 -5.741 -12.081 1.00 97.38 88 THR A O 1
ATOM 685 N N . THR A 1 89 ? 2.727 -5.687 -11.303 1.00 97.81 89 THR A N 1
ATOM 686 C CA . THR A 1 89 ? 2.136 -4.915 -12.406 1.00 97.81 89 THR A CA 1
ATOM 687 C C . THR A 1 89 ? 1.241 -3.792 -11.880 1.00 97.81 89 THR A C 1
ATOM 689 O O . THR A 1 89 ? 0.750 -3.852 -10.749 1.00 97.81 89 THR A O 1
ATOM 692 N N . LEU A 1 90 ? 1.010 -2.774 -12.716 1.00 97.12 90 LEU A N 1
ATOM 693 C CA . LEU A 1 90 ? 0.102 -1.662 -12.413 1.00 97.12 90 LEU A CA 1
ATOM 694 C C . LEU A 1 90 ? -1.330 -2.135 -12.170 1.00 97.12 90 LEU A C 1
ATOM 696 O O . LEU A 1 90 ? -1.896 -1.824 -11.127 1.00 97.12 90 LEU A O 1
ATOM 700 N N . ASP A 1 91 ? -1.869 -2.957 -13.073 1.00 97.69 91 ASP A N 1
ATOM 701 C CA . ASP A 1 91 ? -3.247 -3.451 -12.977 1.00 97.69 91 ASP A CA 1
ATOM 702 C C . ASP A 1 91 ? -3.490 -4.250 -11.686 1.00 97.69 91 ASP A C 1
ATOM 704 O O . ASP A 1 91 ? -4.559 -4.156 -11.082 1.00 97.69 91 ASP A O 1
ATOM 708 N N . CYS A 1 92 ? -2.486 -5.003 -11.216 1.00 98.44 92 CYS A N 1
ATOM 709 C CA . CYS A 1 92 ? -2.558 -5.701 -9.931 1.00 98.44 92 CYS A CA 1
ATOM 710 C C . CYS A 1 92 ? -2.694 -4.710 -8.769 1.00 98.44 92 CYS A C 1
ATOM 712 O O . CYS A 1 92 ? -3.581 -4.860 -7.927 1.00 98.44 92 CYS A O 1
ATOM 714 N N . LEU A 1 93 ? -1.845 -3.676 -8.735 1.00 98.25 93 LEU A N 1
ATOM 715 C CA . LEU A 1 93 ? -1.872 -2.654 -7.686 1.00 98.25 93 LEU A CA 1
ATOM 716 C C . LEU A 1 93 ? -3.176 -1.855 -7.700 1.00 98.25 93 LEU A C 1
ATOM 718 O O . LEU A 1 93 ? -3.774 -1.650 -6.641 1.00 98.25 93 LEU A O 1
ATOM 722 N N . ASP A 1 94 ? -3.654 -1.464 -8.881 1.00 97.31 94 ASP A N 1
ATOM 723 C CA . ASP A 1 94 ? -4.945 -0.794 -9.037 1.00 97.31 94 ASP A CA 1
ATOM 724 C C . ASP A 1 94 ? -6.097 -1.678 -8.540 1.00 97.31 94 ASP A C 1
ATOM 726 O O . ASP A 1 94 ? -6.986 -1.200 -7.824 1.00 97.31 94 ASP A O 1
ATOM 730 N N . GLY A 1 95 ? -6.051 -2.982 -8.834 1.00 98.06 95 GLY A N 1
ATOM 731 C CA . GLY A 1 95 ? -6.991 -3.975 -8.318 1.00 98.06 95 GLY A CA 1
ATOM 732 C C . GLY A 1 95 ? -6.996 -4.048 -6.789 1.00 98.06 95 GLY A C 1
ATOM 733 O O . GLY A 1 95 ? -8.054 -3.907 -6.170 1.00 98.06 95 GLY A O 1
ATOM 734 N N . VAL A 1 96 ? -5.822 -4.188 -6.165 1.00 98.12 96 VAL A N 1
ATOM 735 C CA . VAL A 1 96 ? -5.672 -4.222 -4.697 1.00 98.12 96 VAL A CA 1
ATOM 736 C C . VAL A 1 96 ? -6.180 -2.923 -4.059 1.00 98.12 96 VAL A C 1
ATOM 738 O O . VAL A 1 96 ? -6.920 -2.951 -3.071 1.00 98.12 96 VAL A O 1
ATOM 741 N N . PHE A 1 97 ? -5.851 -1.765 -4.637 1.00 97.75 97 PHE A N 1
ATOM 742 C CA . PHE A 1 97 ? -6.296 -0.464 -4.130 1.00 97.75 97 PHE A CA 1
ATOM 743 C C . PHE A 1 97 ? -7.812 -0.288 -4.268 1.00 97.75 97 PHE A C 1
ATOM 745 O O . PHE A 1 97 ? -8.462 0.282 -3.386 1.00 97.75 97 PHE A O 1
ATOM 752 N N . SER A 1 98 ? -8.393 -0.765 -5.370 1.00 97.12 98 SER A N 1
ATOM 753 C CA . SER A 1 98 ? -9.839 -0.759 -5.591 1.00 97.12 98 SER A CA 1
ATOM 754 C C . SER A 1 98 ? -10.563 -1.650 -4.582 1.00 97.12 98 SER A C 1
ATOM 756 O O . SER A 1 98 ? -11.486 -1.179 -3.913 1.00 97.12 98 SER A O 1
ATOM 758 N N . ALA A 1 99 ? -10.094 -2.886 -4.398 1.00 96.19 99 ALA A N 1
ATOM 759 C CA . ALA A 1 99 ? -10.664 -3.840 -3.451 1.00 96.19 99 ALA A CA 1
ATOM 760 C C . ALA A 1 99 ? -10.656 -3.292 -2.016 1.00 96.19 99 ALA A C 1
ATOM 762 O O . ALA A 1 99 ? -11.678 -3.328 -1.330 1.00 96.19 99 ALA A O 1
ATOM 763 N N . TRP A 1 100 ? -9.548 -2.679 -1.585 1.00 95.69 100 TRP A N 1
ATOM 764 C CA . TRP A 1 100 ? -9.470 -2.032 -0.272 1.00 95.69 100 TRP A CA 1
ATOM 765 C C . TRP A 1 100 ? -10.540 -0.944 -0.084 1.00 95.69 100 TRP A C 1
ATOM 767 O O . TRP A 1 100 ? -11.240 -0.910 0.934 1.00 95.69 100 TRP A O 1
ATOM 777 N N . LYS A 1 101 ? -10.702 -0.053 -1.072 1.00 93.56 101 LYS A N 1
ATOM 778 C CA . LYS A 1 101 ? -11.707 1.023 -1.021 1.00 93.56 101 LYS A CA 1
ATOM 779 C C . LYS A 1 101 ? -13.130 0.471 -0.938 1.00 93.56 101 LYS A C 1
ATOM 781 O O . LYS A 1 101 ? -13.937 1.015 -0.191 1.00 93.56 101 LYS A O 1
ATOM 786 N N . GLN A 1 102 ? -13.434 -0.595 -1.676 1.00 93.94 102 GLN A N 1
ATOM 787 C CA . GLN A 1 102 ? -14.757 -1.225 -1.659 1.00 93.94 102 GLN A CA 1
ATOM 788 C C . GLN A 1 102 ? -15.043 -1.885 -0.306 1.00 93.94 102 GLN A C 1
ATOM 790 O O . GLN A 1 102 ? -16.063 -1.593 0.317 1.00 93.94 102 GLN A O 1
ATOM 795 N N . ASN A 1 103 ? -14.105 -2.687 0.203 1.00 90.50 103 ASN A N 1
ATOM 796 C CA . ASN A 1 103 ? -14.249 -3.368 1.491 1.00 90.50 103 ASN A CA 1
ATOM 797 C C . ASN A 1 103 ? -14.471 -2.366 2.631 1.00 90.50 103 ASN A C 1
ATOM 799 O O . ASN A 1 103 ? -15.372 -2.522 3.453 1.00 90.50 103 ASN A O 1
ATOM 803 N N . THR A 1 104 ? -13.699 -1.280 2.643 1.00 89.12 104 THR A N 1
ATOM 804 C CA . THR A 1 104 ? -13.810 -0.247 3.681 1.00 89.12 104 THR A CA 1
ATOM 805 C C . THR A 1 104 ? -15.021 0.669 3.500 1.00 89.12 104 THR A C 1
ATOM 807 O O . THR A 1 104 ? -15.523 1.209 4.487 1.00 89.12 104 THR A O 1
ATOM 810 N N . ALA A 1 105 ? -15.545 0.835 2.282 1.00 86.31 105 ALA A N 1
ATOM 811 C CA . ALA A 1 105 ? -16.829 1.499 2.059 1.00 86.31 105 ALA A CA 1
ATOM 812 C C . ALA A 1 105 ? -17.989 0.695 2.665 1.00 86.31 105 ALA A C 1
ATOM 814 O O . ALA A 1 105 ? -18.831 1.277 3.348 1.00 86.31 105 ALA A O 1
ATOM 815 N N . ASN A 1 106 ? -17.976 -0.631 2.513 1.00 80.56 106 ASN A N 1
ATOM 816 C CA . ASN A 1 106 ? -18.985 -1.515 3.105 1.00 80.56 106 ASN A CA 1
ATOM 817 C C . ASN A 1 106 ? -18.966 -1.459 4.644 1.00 80.56 106 ASN A C 1
ATOM 819 O O . ASN A 1 106 ? -20.017 -1.377 5.283 1.00 80.56 106 ASN A O 1
ATOM 823 N N . LEU A 1 107 ? -17.773 -1.398 5.252 1.00 79.88 107 LEU A N 1
ATOM 824 C CA . LEU A 1 107 ? -17.622 -1.191 6.701 1.00 79.88 107 LEU A CA 1
ATOM 825 C C . LEU A 1 107 ? -18.179 0.166 7.169 1.00 79.88 107 LEU A C 1
ATOM 827 O O . LEU A 1 107 ? -18.657 0.288 8.298 1.00 79.88 107 LEU A O 1
ATOM 831 N N . LYS A 1 108 ? -18.129 1.200 6.316 1.00 71.19 108 LYS A N 1
ATOM 832 C CA . LYS A 1 108 ? -18.718 2.518 6.605 1.00 71.19 108 LYS A CA 1
ATOM 833 C C . LYS A 1 108 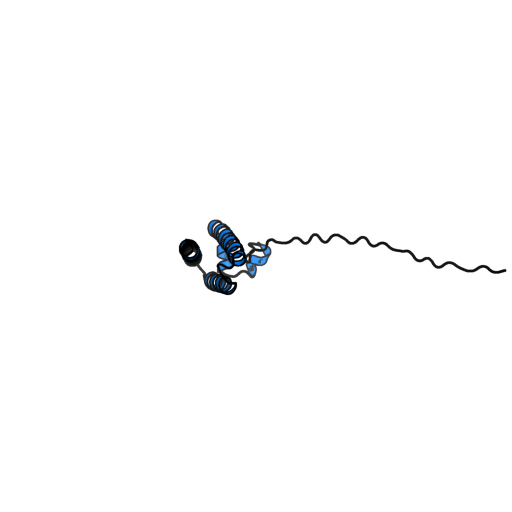? -20.246 2.511 6.470 1.00 71.19 108 LYS A C 1
ATOM 835 O O . LYS A 1 108 ? -20.898 3.229 7.224 1.00 71.19 108 LYS A O 1
ATOM 840 N N . SER A 1 109 ? -20.817 1.747 5.535 1.00 71.31 109 SER A N 1
ATOM 841 C CA . SER A 1 109 ? -22.266 1.721 5.282 1.00 71.31 109 SER A CA 1
ATOM 842 C C . SER A 1 109 ? -23.047 0.823 6.241 1.00 71.31 109 SER A C 1
ATOM 844 O O . SER A 1 109 ? -24.156 1.184 6.609 1.00 71.31 109 SER A O 1
ATOM 846 N N . GLY A 1 110 ? -22.477 -0.303 6.687 1.00 61.56 110 GLY A N 1
ATOM 847 C CA . GLY A 1 110 ? -23.139 -1.244 7.608 1.00 61.56 110 GLY A CA 1
ATOM 848 C C . GLY A 1 110 ? -23.309 -0.746 9.051 1.00 61.56 110 GLY A C 1
ATOM 849 O O . GLY A 1 110 ? -23.826 -1.473 9.890 1.00 61.56 110 GLY A O 1
ATOM 850 N N . ARG A 1 111 ? -22.856 0.477 9.353 1.00 56.78 111 ARG A N 1
ATOM 851 C CA . ARG A 1 111 ? -22.950 1.126 10.672 1.00 56.78 111 ARG A CA 1
ATOM 852 C C . ARG A 1 111 ? -23.970 2.281 10.697 1.00 56.78 111 ARG A C 1
ATOM 854 O O . ARG A 1 111 ? -23.900 3.122 11.589 1.00 56.78 111 ARG A O 1
ATOM 861 N N . ARG A 1 112 ? -24.844 2.387 9.691 1.00 47.53 112 ARG A N 1
ATOM 862 C CA . ARG A 1 112 ? -25.987 3.314 9.709 1.00 47.53 112 ARG A CA 1
ATOM 863 C C . ARG A 1 112 ? -27.243 2.629 10.207 1.00 47.53 112 ARG A C 1
ATOM 865 O O . ARG A 1 112 ? -27.420 1.446 9.856 1.00 47.53 112 ARG A O 1
#

pLDDT: mean 82.34, std 18.68, range [39.19, 98.44]

Sequence (112 aa):
MTRCFAIFSFFSVLALPSLALAQSQGIDITCDPATRGSATAAERLICDHALLSMGYRRIFADQQRMLREQKITDDDVAAFRKQRDACTTLDCLDGVFSAWKQNTANLKSGRR